Protein AF-A0A1Y1X595-F1 (afdb_monomer_lite)

Sequence (88 aa):
MGNWGKAFVYSGVIIGGAYAMMKLTVPTPEQLYERLPEEMKQEVIKNKTEREKKHQLLMETIQKNVNSDRPVWDVQGFEPATKDKDSA

Radius of gyration: 23.66 Å; chains: 1; bounding box: 61×49×51 Å

Secondary structure (DSSP, 8-state):
--SHHHHHHHHHHHHHHHHHHHHHHS--HHHHHHHS-HHHHHHHHHHHHHHHHHHHHHHHHHHHHHTSSS-TT--TT---S--SS---

pLDDT: mean 72.43, std 12.52, range [40.09, 94.31]

InterPro domains:
  IPR012420 Cbp4 [PF07960] (3-78)
  IPR012420 Cbp4 [PTHR28202] (2-85)

Structure (mmCIF, N/CA/C/O backbone):
data_AF-A0A1Y1X595-F1
#
_entry.id   AF-A0A1Y1X595-F1
#
loop_
_atom_site.group_PDB
_atom_site.id
_atom_site.type_symbol
_atom_site.label_atom_id
_atom_site.label_alt_id
_atom_site.label_comp_id
_atom_site.label_asym_id
_atom_site.label_entity_id
_atom_site.label_seq_id
_atom_site.pdbx_PDB_ins_code
_atom_site.Cartn_x
_atom_site.Cartn_y
_atom_site.Cartn_z
_atom_site.occupancy
_atom_site.B_iso_or_equiv
_atom_site.auth_seq_id
_atom_site.auth_comp_id
_atom_site.auth_asym_id
_atom_site.auth_atom_id
_atom_site.pdbx_PDB_model_num
ATOM 1 N N . MET A 1 1 ? 24.343 -29.350 -15.600 1.00 54.25 1 MET A N 1
ATOM 2 C CA . MET A 1 1 ? 23.766 -28.173 -14.902 1.00 54.25 1 MET A CA 1
ATOM 3 C C . MET A 1 1 ? 23.176 -27.162 -15.903 1.00 54.25 1 MET A C 1
ATOM 5 O O . MET A 1 1 ? 23.578 -26.011 -15.906 1.00 54.25 1 MET A O 1
ATOM 9 N N . GLY A 1 2 ? 22.251 -27.566 -16.792 1.00 62.38 2 GLY A N 1
ATOM 10 C CA . GLY A 1 2 ? 21.865 -26.732 -17.955 1.00 62.38 2 GLY A CA 1
ATOM 11 C C . GLY A 1 2 ? 20.415 -26.230 -18.023 1.00 62.38 2 GLY A C 1
ATOM 12 O O . GLY A 1 2 ? 20.147 -25.280 -18.754 1.00 62.38 2 GLY A O 1
ATOM 13 N N . ASN A 1 3 ? 19.484 -26.823 -17.265 1.00 72.62 3 ASN A N 1
ATOM 14 C CA . ASN A 1 3 ? 18.048 -26.522 -17.417 1.00 72.62 3 ASN A CA 1
ATOM 15 C C . ASN A 1 3 ? 17.451 -25.707 -16.264 1.00 72.62 3 ASN A C 1
ATOM 17 O O . ASN A 1 3 ? 16.525 -24.933 -16.484 1.00 72.62 3 ASN A O 1
ATOM 21 N N . TRP A 1 4 ? 18.008 -25.811 -15.057 1.00 80.62 4 TRP A N 1
ATOM 22 C CA . TRP A 1 4 ? 17.497 -25.080 -13.894 1.00 80.62 4 TRP A CA 1
ATOM 23 C C . TRP A 1 4 ? 17.791 -23.576 -13.964 1.00 80.62 4 TRP A C 1
ATOM 25 O O . TRP A 1 4 ? 16.917 -22.772 -13.662 1.00 80.62 4 TRP A O 1
ATOM 35 N N . GLY A 1 5 ? 18.971 -23.178 -14.457 1.00 87.31 5 GLY A N 1
ATOM 36 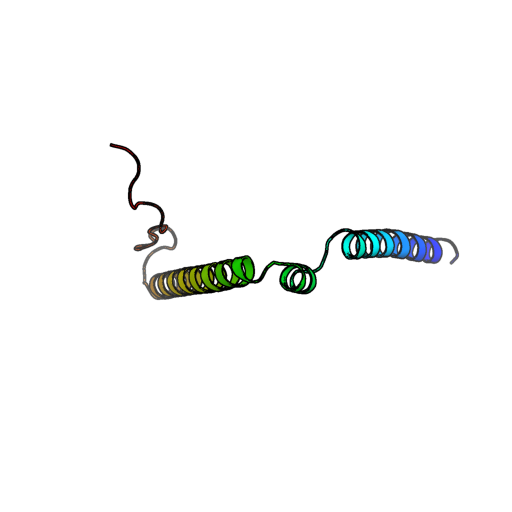C CA . GLY A 1 5 ? 19.304 -21.758 -14.644 1.00 87.31 5 GLY A CA 1
ATOM 37 C C . GLY A 1 5 ? 18.366 -21.056 -15.631 1.00 87.31 5 GLY A C 1
ATOM 38 O O . GLY A 1 5 ? 17.902 -19.952 -15.365 1.00 87.31 5 GLY A O 1
ATOM 39 N N . LYS A 1 6 ? 18.000 -21.732 -16.729 1.00 81.94 6 LYS A N 1
ATOM 40 C CA . LYS A 1 6 ? 17.023 -21.210 -17.695 1.00 81.94 6 LYS A CA 1
ATOM 41 C C . LYS A 1 6 ? 15.641 -21.042 -17.062 1.00 81.94 6 LYS A C 1
ATOM 43 O O . LYS A 1 6 ? 15.016 -20.011 -17.268 1.00 81.94 6 LYS A O 1
ATOM 48 N N . ALA A 1 7 ? 15.191 -22.006 -16.256 1.00 85.75 7 ALA A N 1
ATOM 49 C CA . ALA A 1 7 ? 13.899 -21.928 -15.572 1.00 85.75 7 ALA A CA 1
ATOM 50 C C . ALA A 1 7 ? 13.804 -20.718 -14.624 1.00 85.75 7 ALA A C 1
ATOM 52 O O . ALA A 1 7 ? 12.795 -20.015 -14.633 1.00 85.75 7 ALA A O 1
ATOM 53 N N . PHE A 1 8 ? 14.864 -20.419 -13.865 1.00 88.94 8 PHE A N 1
ATOM 54 C CA . PHE A 1 8 ? 14.896 -19.226 -13.011 1.00 88.94 8 PHE A CA 1
ATOM 55 C C . PHE A 1 8 ? 14.879 -17.924 -13.811 1.00 88.94 8 PHE A C 1
ATOM 57 O O . PHE A 1 8 ? 14.167 -16.996 -13.437 1.00 88.94 8 PHE A O 1
ATOM 64 N N . VAL A 1 9 ? 15.603 -17.864 -14.932 1.00 92.25 9 VAL A N 1
ATOM 65 C CA . VAL A 1 9 ? 15.586 -16.690 -15.816 1.00 92.25 9 VAL A CA 1
ATOM 66 C C . VAL A 1 9 ? 14.193 -16.478 -16.412 1.00 92.25 9 VAL A C 1
ATOM 68 O O . VAL A 1 9 ? 13.671 -15.371 -16.334 1.00 92.25 9 VAL A O 1
ATOM 71 N N . TYR A 1 10 ? 13.545 -17.526 -16.933 1.00 91.50 10 TYR A N 1
ATOM 72 C CA . TYR A 1 10 ? 12.179 -17.418 -17.459 1.00 91.50 10 TYR A CA 1
ATOM 73 C C . TYR A 1 10 ? 11.171 -17.003 -16.379 1.00 91.50 10 TYR A C 1
ATOM 75 O O . TYR A 1 10 ? 10.346 -16.129 -16.626 1.00 91.50 10 TYR A O 1
ATOM 83 N N . SER A 1 11 ? 11.267 -17.567 -15.172 1.00 88.06 11 SER A N 1
ATOM 84 C CA . SER A 1 11 ? 10.415 -17.181 -14.038 1.00 88.06 11 SER A CA 1
ATOM 85 C C . SER A 1 11 ? 10.605 -15.709 -13.653 1.00 88.06 11 SER A C 1
ATOM 87 O O . SER A 1 11 ? 9.633 -14.961 -13.538 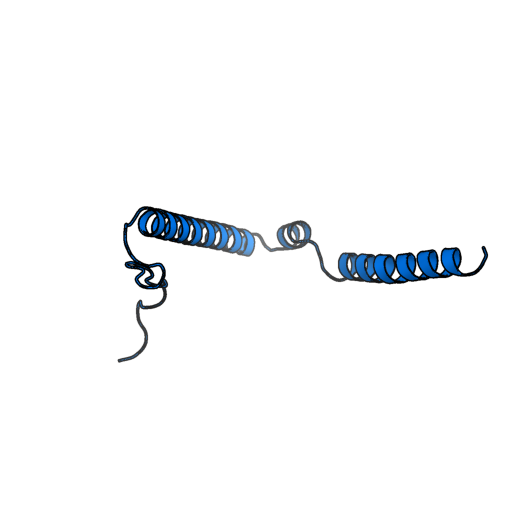1.00 88.06 11 SER A O 1
ATOM 89 N N . GLY A 1 12 ? 11.858 -15.254 -13.553 1.00 93.00 12 GLY A N 1
ATOM 90 C CA . GLY A 1 12 ? 12.181 -13.858 -13.263 1.00 93.00 12 GLY A CA 1
ATOM 91 C C . GLY A 1 12 ? 11.668 -12.893 -14.332 1.00 93.00 12 GLY A C 1
ATOM 92 O O . GLY A 1 12 ? 11.159 -11.827 -13.995 1.00 93.00 12 GLY A O 1
ATOM 93 N N . VAL A 1 13 ? 11.727 -13.278 -15.611 1.00 94.31 13 VAL A N 1
ATOM 94 C CA . VAL A 1 13 ? 11.189 -12.475 -16.721 1.00 94.31 13 VAL A CA 1
ATOM 95 C C . VAL A 1 13 ? 9.665 -12.393 -16.669 1.00 94.31 13 VAL A C 1
ATOM 97 O O . VAL A 1 13 ? 9.118 -11.317 -16.885 1.00 94.31 13 VAL A O 1
ATOM 100 N N . ILE A 1 14 ? 8.967 -13.486 -16.349 1.00 93.00 14 ILE A N 1
ATOM 101 C CA . ILE A 1 14 ? 7.500 -13.483 -16.244 1.00 93.00 14 ILE A CA 1
ATOM 102 C C . ILE A 1 14 ? 7.049 -12.603 -15.074 1.00 93.00 14 ILE A C 1
ATOM 104 O O . ILE A 1 14 ? 6.184 -11.747 -15.246 1.00 93.00 14 ILE A O 1
ATOM 108 N N . ILE A 1 15 ? 7.659 -12.766 -13.898 1.00 91.88 15 ILE A N 1
ATOM 109 C CA . ILE A 1 15 ? 7.307 -11.994 -12.699 1.00 91.88 15 ILE A CA 1
ATOM 110 C C . ILE A 1 15 ? 7.686 -10.520 -12.877 1.00 91.88 15 ILE A C 1
ATOM 112 O O . ILE A 1 15 ? 6.879 -9.629 -12.614 1.00 91.88 15 ILE A O 1
ATOM 116 N N . GLY A 1 16 ? 8.896 -10.250 -13.370 1.00 91.94 16 GLY A N 1
ATOM 117 C CA . GLY A 1 16 ? 9.365 -8.896 -13.649 1.00 91.94 16 GLY A CA 1
ATOM 118 C C . GLY A 1 16 ? 8.539 -8.210 -14.736 1.00 91.94 16 GLY A C 1
ATOM 119 O O . GLY A 1 16 ? 8.197 -7.040 -14.592 1.00 91.94 16 GLY A O 1
ATOM 120 N N . GLY A 1 17 ? 8.151 -8.944 -15.781 1.00 92.25 17 GLY A N 1
ATOM 121 C CA . GLY A 1 17 ? 7.270 -8.467 -16.844 1.00 92.25 17 GLY A CA 1
ATOM 122 C C . GLY A 1 17 ? 5.869 -8.144 -16.332 1.00 92.25 17 GLY A C 1
ATOM 123 O O . GLY A 1 17 ? 5.347 -7.073 -16.631 1.00 92.25 17 GLY A O 1
ATOM 124 N N . ALA A 1 18 ? 5.290 -9.008 -15.494 1.00 86.31 18 ALA A N 1
ATOM 125 C CA . ALA A 1 18 ? 4.002 -8.753 -14.853 1.00 86.31 18 ALA A CA 1
ATOM 126 C C . ALA A 1 18 ? 4.051 -7.509 -13.948 1.00 86.31 18 ALA A C 1
ATOM 128 O O . ALA A 1 18 ? 3.168 -6.655 -14.021 1.00 86.31 18 ALA A O 1
ATOM 129 N N . TYR A 1 19 ? 5.108 -7.354 -13.146 1.00 87.62 19 TYR A N 1
ATOM 130 C CA . TYR A 1 19 ? 5.287 -6.179 -12.290 1.00 87.62 19 TYR A CA 1
ATOM 131 C C . TYR A 1 19 ? 5.514 -4.895 -13.098 1.00 87.62 19 TYR A C 1
ATOM 133 O O . TYR A 1 19 ? 4.932 -3.853 -12.797 1.00 87.62 19 TYR A O 1
ATOM 141 N N . ALA A 1 20 ? 6.321 -4.961 -14.158 1.00 86.00 20 ALA A N 1
ATOM 142 C CA . ALA A 1 20 ? 6.534 -3.836 -15.058 1.00 86.00 20 ALA A CA 1
ATOM 143 C C . ALA A 1 20 ? 5.226 -3.427 -15.748 1.00 86.00 20 ALA A C 1
ATOM 145 O O . ALA A 1 20 ? 4.905 -2.244 -15.794 1.00 86.00 20 ALA A O 1
ATOM 146 N N . MET A 1 21 ? 4.431 -4.394 -16.211 1.00 84.88 21 MET A N 1
ATOM 147 C CA . MET A 1 21 ? 3.121 -4.138 -16.807 1.00 84.88 21 MET A CA 1
ATOM 148 C C . MET A 1 21 ? 2.159 -3.501 -15.798 1.00 84.88 21 MET A C 1
ATOM 150 O O . MET A 1 21 ? 1.487 -2.528 -16.130 1.00 84.88 21 MET A O 1
ATOM 154 N N . MET A 1 22 ? 2.140 -3.972 -14.549 1.00 81.00 22 MET A N 1
ATOM 155 C CA . MET A 1 22 ? 1.358 -3.351 -13.476 1.00 81.00 22 MET A CA 1
ATOM 156 C C . MET A 1 22 ? 1.786 -1.897 -13.234 1.00 81.00 22 MET A C 1
ATOM 158 O O . MET A 1 22 ? 0.943 -1.005 -13.186 1.00 81.00 22 MET A O 1
ATOM 162 N N . LYS A 1 23 ? 3.096 -1.641 -13.145 1.00 77.00 23 LYS A N 1
ATOM 163 C CA . LYS A 1 23 ? 3.646 -0.299 -12.913 1.00 77.00 23 LYS A CA 1
ATOM 164 C C . LYS A 1 23 ? 3.403 0.660 -14.082 1.00 77.00 23 LYS A C 1
ATOM 166 O O . LYS A 1 23 ? 3.306 1.863 -13.871 1.00 77.00 23 LYS A O 1
ATOM 171 N N . LEU A 1 24 ? 3.334 0.144 -15.308 1.00 78.19 24 LEU A N 1
ATOM 172 C CA . LEU A 1 24 ? 3.064 0.948 -16.499 1.00 78.19 24 LEU A CA 1
ATOM 173 C C . LEU A 1 24 ? 1.569 1.228 -16.700 1.00 78.19 24 LEU A C 1
ATOM 175 O O . LEU A 1 24 ? 1.221 2.271 -17.244 1.00 78.19 24 LEU A O 1
ATOM 179 N N . THR A 1 25 ? 0.689 0.311 -16.291 1.00 74.94 25 THR A N 1
ATOM 180 C CA . THR A 1 25 ? -0.763 0.430 -16.520 1.00 74.94 25 THR A CA 1
ATOM 181 C C . THR A 1 25 ? -1.493 1.185 -15.414 1.00 74.94 25 THR A C 1
ATOM 183 O O . THR A 1 25 ? -2.487 1.850 -15.698 1.00 74.94 25 THR A O 1
ATOM 186 N N . VAL A 1 26 ? -1.005 1.128 -14.173 1.00 74.00 26 VAL A N 1
ATOM 187 C CA . VAL A 1 26 ? -1.622 1.814 -13.032 1.00 74.00 26 VAL A CA 1
ATOM 188 C C . VAL A 1 26 ? -0.693 2.935 -12.553 1.00 74.00 26 VAL A C 1
ATOM 190 O O . VAL A 1 26 ? 0.427 2.640 -12.129 1.00 74.00 26 VAL A O 1
ATOM 193 N N . PRO A 1 27 ? -1.116 4.217 -12.600 1.00 64.94 27 PRO A N 1
ATOM 194 C CA . PRO A 1 27 ? -0.311 5.311 -12.068 1.00 64.94 27 PRO A CA 1
ATOM 195 C C . PRO A 1 27 ? -0.110 5.125 -10.561 1.00 64.94 27 PRO A C 1
ATOM 197 O O . PRO A 1 27 ? -1.034 4.734 -9.843 1.00 64.94 27 PRO A O 1
ATOM 200 N N . THR A 1 28 ? 1.101 5.406 -10.073 1.00 63.19 28 THR A N 1
ATOM 201 C CA . THR A 1 28 ? 1.379 5.357 -8.632 1.00 63.19 28 THR A CA 1
ATOM 202 C C . THR A 1 28 ? 0.550 6.418 -7.898 1.00 63.19 28 THR A C 1
ATOM 204 O O . THR A 1 28 ? 0.146 7.413 -8.508 1.00 63.19 28 THR A O 1
ATOM 207 N N . PRO A 1 29 ? 0.279 6.243 -6.592 1.00 61.25 29 PRO A N 1
ATOM 208 C CA . PRO A 1 29 ? -0.551 7.171 -5.827 1.00 61.25 29 PRO A CA 1
ATOM 209 C C . PRO A 1 29 ? -0.076 8.628 -5.908 1.00 61.25 29 PRO A C 1
ATOM 211 O O . PRO A 1 29 ? -0.909 9.531 -5.942 1.00 61.25 29 PRO A O 1
ATOM 214 N N . GLU A 1 30 ? 1.240 8.865 -5.997 1.00 62.25 30 GLU A N 1
ATOM 215 C CA . GLU A 1 30 ? 1.785 10.219 -6.155 1.00 62.25 30 GLU A CA 1
ATOM 216 C C . GLU A 1 30 ? 1.485 10.805 -7.542 1.00 62.25 30 GLU A C 1
ATOM 218 O O . GLU A 1 30 ? 1.043 11.945 -7.652 1.00 62.25 30 GLU A O 1
ATOM 223 N N . GLN A 1 31 ? 1.637 10.009 -8.605 1.00 63.25 31 GLN A N 1
ATOM 224 C CA . GLN A 1 31 ? 1.329 10.441 -9.974 1.00 63.25 31 GLN A CA 1
ATOM 225 C C . GLN A 1 31 ? -0.173 10.653 -10.188 1.00 63.25 31 GLN A C 1
ATOM 227 O O . GLN A 1 31 ? -0.579 11.488 -10.996 1.00 63.25 31 GLN A O 1
ATOM 232 N N . LEU A 1 32 ? -1.012 9.907 -9.465 1.00 64.94 32 LEU A N 1
ATOM 233 C CA . LEU A 1 32 ? -2.452 10.130 -9.445 1.00 64.94 32 LEU A CA 1
ATOM 234 C C . LEU A 1 32 ? -2.785 11.456 -8.746 1.00 64.94 32 LEU A C 1
ATOM 236 O O . LEU A 1 32 ? -3.589 12.220 -9.271 1.00 64.94 32 LEU A O 1
ATOM 240 N N . TYR A 1 33 ? -2.129 11.754 -7.617 1.00 60.09 33 TYR A N 1
ATOM 241 C CA . TYR A 1 33 ? -2.283 13.009 -6.869 1.00 60.09 33 TYR A CA 1
ATOM 242 C C . TYR A 1 33 ? -1.885 14.251 -7.680 1.00 60.09 33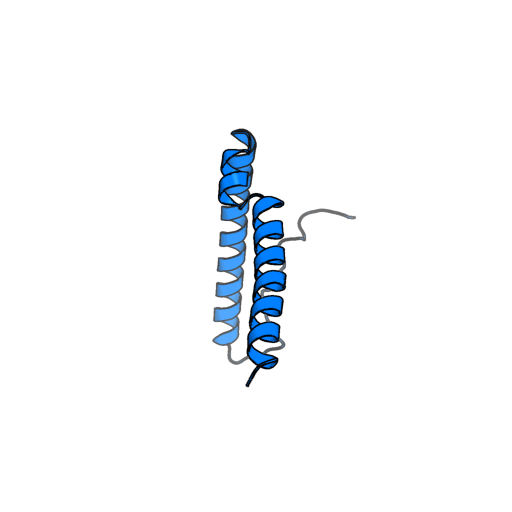 TYR A C 1
ATOM 244 O O . TYR A 1 33 ? -2.569 15.270 -7.622 1.00 60.09 33 TYR A O 1
ATOM 252 N N . GLU A 1 34 ? -0.824 14.165 -8.481 1.00 64.81 34 GLU A N 1
ATOM 253 C CA . GLU A 1 34 ? -0.404 15.258 -9.369 1.00 64.81 34 GLU A CA 1
ATOM 254 C C . GLU A 1 34 ? -1.358 15.476 -10.552 1.00 64.81 34 GLU A C 1
ATOM 256 O O . GLU A 1 34 ? -1.512 16.603 -11.020 1.00 64.81 34 GLU A O 1
ATOM 261 N N . ARG A 1 35 ? -2.030 14.415 -11.019 1.00 64.81 35 ARG A N 1
ATOM 262 C CA . ARG A 1 35 ? -3.045 14.487 -12.085 1.00 64.81 35 ARG A CA 1
ATOM 263 C C . ARG A 1 35 ? -4.437 14.878 -11.582 1.00 64.81 35 ARG A C 1
ATOM 265 O O . ARG A 1 35 ? -5.313 15.148 -12.403 1.00 64.81 35 ARG A O 1
ATOM 272 N N . LEU A 1 36 ? -4.659 14.887 -10.268 1.00 62.28 36 LEU A N 1
ATOM 273 C CA . LEU A 1 36 ? -5.934 15.274 -9.668 1.00 62.28 36 LEU A CA 1
ATOM 274 C C . LEU A 1 36 ? -6.106 16.811 -9.722 1.00 62.28 36 LEU A C 1
ATOM 276 O O . LEU A 1 36 ? -5.193 17.539 -9.323 1.00 62.28 36 LEU A O 1
ATOM 280 N N . PRO A 1 37 ? -7.264 17.324 -10.187 1.00 59.62 37 PRO A N 1
ATOM 281 C CA . PRO A 1 37 ? -7.609 18.745 -10.116 1.00 59.62 37 PRO A CA 1
ATOM 282 C C . PRO A 1 37 ? -7.547 19.273 -8.674 1.00 59.62 37 PRO A C 1
ATOM 284 O O . PRO A 1 37 ? -7.811 18.528 -7.730 1.00 59.62 37 PRO A O 1
ATOM 287 N N . GLU A 1 38 ? -7.227 20.560 -8.502 1.00 61.22 38 GLU A N 1
ATOM 288 C CA . GLU A 1 38 ? -6.975 21.207 -7.199 1.00 61.22 38 GLU A CA 1
ATOM 289 C C . GLU A 1 38 ? -8.090 20.964 -6.155 1.00 61.22 38 GLU A C 1
ATOM 291 O O . GLU A 1 38 ? -7.804 20.802 -4.969 1.00 61.22 38 GLU A O 1
ATOM 296 N N . GLU A 1 39 ? -9.348 20.846 -6.590 1.00 58.22 39 GLU A N 1
ATOM 297 C CA . GLU A 1 39 ? -10.502 20.558 -5.723 1.00 58.22 39 GLU A CA 1
ATOM 298 C C . GLU A 1 39 ? -10.451 19.156 -5.094 1.00 58.22 39 GLU A C 1
ATOM 300 O O . GLU A 1 39 ? -10.731 18.981 -3.909 1.00 58.22 39 GLU A O 1
ATOM 305 N N . MET A 1 40 ? -10.004 18.145 -5.841 1.00 59.31 40 MET A N 1
ATOM 306 C CA . MET A 1 40 ? -9.955 16.764 -5.351 1.00 59.31 40 MET A CA 1
ATOM 307 C C . MET A 1 40 ? -8.787 16.529 -4.387 1.00 59.31 40 MET A C 1
ATOM 309 O O . MET A 1 40 ? -8.854 15.654 -3.523 1.00 59.31 40 MET A O 1
ATOM 313 N N . LYS A 1 41 ? -7.722 17.339 -4.470 1.00 63.94 41 LYS A N 1
ATOM 314 C CA . LYS A 1 41 ? -6.623 17.311 -3.492 1.00 63.94 41 LYS A CA 1
ATOM 315 C C . LYS A 1 41 ? -7.124 17.672 -2.094 1.00 63.94 41 LYS A C 1
ATOM 317 O O . LYS A 1 41 ? -6.718 17.041 -1.118 1.00 63.94 41 LYS A O 1
ATOM 322 N N . GLN A 1 42 ? -8.041 18.636 -1.996 1.00 63.97 42 GLN A N 1
ATOM 323 C CA . GLN A 1 42 ? -8.621 19.053 -0.719 1.00 63.97 42 GLN A CA 1
ATOM 324 C C . GLN A 1 42 ? -9.486 17.949 -0.103 1.00 63.97 42 GLN A C 1
ATOM 326 O O . GLN A 1 42 ? -9.372 17.676 1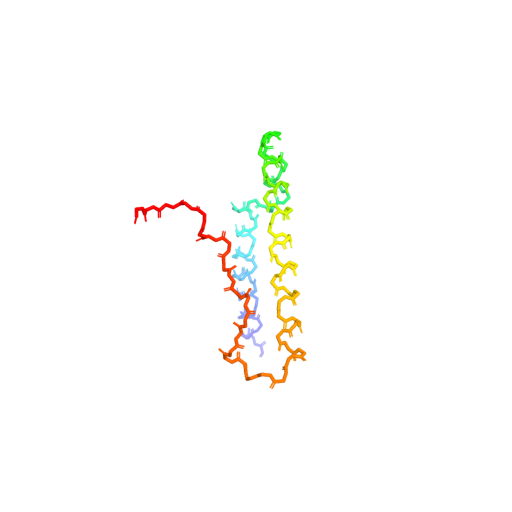.092 1.00 63.97 42 GLN A O 1
ATOM 331 N N . GLU A 1 43 ? -10.285 17.254 -0.914 1.00 63.50 43 GLU A N 1
ATOM 332 C CA . GLU A 1 43 ? -11.082 16.116 -0.448 1.00 63.50 43 GLU A CA 1
ATOM 333 C C . GLU A 1 43 ? -10.214 14.930 -0.023 1.00 63.50 43 GLU A C 1
ATOM 335 O O . GLU A 1 43 ? -10.482 14.303 1.001 1.00 63.50 43 GLU A O 1
ATOM 340 N N . VAL A 1 44 ? -9.134 14.634 -0.753 1.00 64.69 44 VAL A N 1
ATOM 341 C CA . VAL A 1 44 ? -8.182 13.575 -0.382 1.00 64.69 44 VAL A CA 1
ATOM 342 C C . VAL A 1 44 ? -7.490 13.898 0.940 1.00 64.69 44 VAL A C 1
ATOM 344 O O . VAL A 1 44 ? -7.383 13.019 1.796 1.00 64.69 44 VAL A O 1
ATOM 347 N N . ILE A 1 45 ? -7.063 15.148 1.146 1.00 64.44 45 ILE A N 1
ATOM 348 C CA . ILE A 1 45 ? -6.465 15.593 2.411 1.00 64.44 45 ILE A CA 1
ATOM 349 C C . ILE A 1 45 ? -7.484 15.478 3.549 1.00 64.44 45 ILE A C 1
ATOM 351 O O . ILE A 1 45 ? -7.179 14.872 4.577 1.00 64.44 45 ILE A O 1
ATOM 355 N N . LYS A 1 46 ? -8.711 15.972 3.351 1.00 70.38 46 LYS A N 1
ATOM 356 C CA . LYS A 1 46 ? -9.791 15.884 4.342 1.00 70.38 46 LYS A CA 1
ATOM 357 C C . LYS A 1 46 ? -10.087 14.429 4.722 1.00 70.38 46 LYS A C 1
ATOM 359 O O . LYS A 1 46 ? -10.077 14.080 5.902 1.00 70.38 46 LYS A O 1
ATOM 364 N N . ASN A 1 47 ? -10.243 13.560 3.726 1.00 71.25 47 ASN A N 1
ATOM 365 C CA . ASN A 1 47 ? -10.502 12.136 3.921 1.00 71.25 47 ASN A CA 1
ATOM 366 C C . ASN A 1 47 ? -9.328 11.418 4.598 1.00 71.25 47 ASN A C 1
ATOM 368 O O . ASN A 1 47 ? -9.541 10.526 5.419 1.00 71.25 47 ASN A O 1
ATOM 372 N N . LYS A 1 48 ? -8.082 11.793 4.286 1.00 75.88 48 LYS A N 1
ATOM 373 C CA . LYS A 1 48 ? -6.890 11.243 4.940 1.00 75.88 48 LYS A CA 1
ATOM 374 C C . LYS A 1 48 ? -6.873 11.595 6.427 1.00 75.88 48 LYS A C 1
ATOM 376 O O . LYS A 1 48 ? -6.729 10.697 7.252 1.00 75.88 48 LYS A O 1
ATOM 381 N N . THR A 1 49 ? -7.117 12.857 6.772 1.00 76.88 49 THR A N 1
ATOM 382 C CA . THR A 1 49 ? -7.190 13.302 8.169 1.00 76.88 49 THR A CA 1
ATOM 383 C C . THR A 1 49 ? -8.323 12.613 8.936 1.00 76.88 49 THR A C 1
ATOM 385 O O . THR A 1 49 ? -8.143 12.224 10.088 1.00 76.88 49 THR A O 1
ATOM 388 N N . GLU A 1 50 ? -9.488 12.412 8.318 1.00 77.31 50 GLU A N 1
ATOM 389 C CA . GLU A 1 50 ? -10.597 11.680 8.944 1.00 77.31 50 GLU A CA 1
ATOM 390 C C . GLU A 1 50 ? -10.271 10.197 9.172 1.00 77.31 50 GLU A C 1
ATOM 392 O O . GLU A 1 50 ? -10.605 9.643 10.222 1.00 77.31 50 GLU A O 1
ATOM 397 N N . ARG A 1 51 ? -9.582 9.551 8.222 1.00 76.81 51 ARG A N 1
ATOM 398 C CA . ARG A 1 51 ? -9.120 8.159 8.357 1.00 76.81 51 ARG A CA 1
ATOM 399 C C . ARG A 1 51 ? -8.090 8.009 9.471 1.00 76.81 51 ARG A C 1
ATOM 401 O O . ARG A 1 51 ? -8.203 7.083 10.270 1.00 76.81 51 ARG A O 1
ATOM 408 N N . GLU A 1 52 ? -7.128 8.923 9.554 1.00 82.88 52 GLU A N 1
ATOM 409 C CA . GLU A 1 52 ? -6.106 8.927 10.605 1.00 82.88 52 GLU A CA 1
ATOM 410 C C . GLU A 1 52 ? -6.732 9.109 11.992 1.00 82.88 52 GLU A C 1
ATOM 412 O O . GLU A 1 52 ? -6.421 8.346 12.904 1.00 82.88 52 GLU A O 1
ATOM 417 N N . LYS A 1 53 ? -7.688 10.036 12.140 1.00 81.38 53 LYS A N 1
ATOM 418 C CA . LYS A 1 53 ? -8.430 10.234 13.397 1.00 81.38 53 LYS A CA 1
ATOM 419 C C . LYS A 1 53 ? -9.212 8.988 13.811 1.00 81.38 53 LYS A C 1
ATOM 421 O O . LYS A 1 53 ? -9.124 8.568 14.961 1.00 81.38 53 LYS A O 1
ATOM 426 N N . LYS A 1 54 ? -9.937 8.356 12.880 1.00 79.25 54 LYS A N 1
ATOM 427 C CA . LYS A 1 54 ? -10.653 7.095 13.148 1.00 79.25 54 LYS A CA 1
ATOM 428 C C . LYS A 1 54 ? -9.688 5.990 13.579 1.00 79.25 54 LYS A C 1
ATOM 430 O O . LYS A 1 54 ? -9.981 5.260 14.518 1.00 79.25 54 LYS A O 1
ATOM 435 N N . HIS A 1 55 ? -8.529 5.888 12.932 1.00 79.94 55 HIS A N 1
ATOM 436 C CA . HIS A 1 55 ? -7.521 4.891 13.279 1.00 79.94 55 HIS A CA 1
ATOM 437 C C . HIS A 1 55 ? -6.918 5.125 14.670 1.00 79.94 55 HIS A C 1
ATOM 439 O O . HIS A 1 55 ? -6.774 4.176 15.435 1.00 79.94 55 HIS A O 1
ATOM 445 N N . GLN A 1 56 ? -6.623 6.378 15.023 1.00 84.06 56 GLN A N 1
ATOM 446 C CA . GLN A 1 56 ? -6.128 6.740 16.354 1.00 84.06 56 GLN A CA 1
ATOM 447 C C . GLN A 1 56 ? -7.140 6.388 17.448 1.00 84.06 56 GLN A C 1
ATOM 449 O O . GLN A 1 56 ? -6.766 5.751 18.428 1.00 84.06 56 GLN A O 1
ATOM 454 N N . LEU A 1 57 ? -8.420 6.713 17.246 1.00 83.25 57 LEU A N 1
ATOM 455 C CA . LEU A 1 57 ? -9.489 6.362 18.188 1.00 83.25 57 LEU A CA 1
ATOM 456 C C . LEU A 1 57 ? -9.641 4.844 18.344 1.00 83.25 57 LEU A C 1
ATOM 458 O O . LEU A 1 57 ? -9.783 4.349 19.458 1.00 83.25 57 LEU A O 1
ATOM 462 N N . LEU A 1 58 ? -9.555 4.087 17.245 1.00 82.38 58 LEU A N 1
ATOM 463 C CA . LEU A 1 58 ? -9.576 2.624 17.301 1.00 82.38 58 LEU A CA 1
ATOM 464 C C . LEU A 1 58 ? -8.390 2.071 18.095 1.00 82.38 58 LEU A C 1
ATOM 466 O O . LEU A 1 58 ? -8.578 1.191 18.930 1.00 82.38 58 LEU A O 1
ATOM 470 N N . MET A 1 59 ? -7.183 2.591 17.865 1.00 83.19 59 MET A N 1
ATOM 471 C CA . MET A 1 59 ? -5.990 2.169 18.600 1.00 83.19 59 MET A CA 1
ATOM 472 C C . MET A 1 59 ? -6.084 2.506 20.087 1.00 83.19 59 MET A C 1
ATOM 474 O O . MET A 1 59 ? -5.712 1.682 20.916 1.00 83.19 59 MET A O 1
ATOM 478 N N . GLU A 1 60 ? -6.633 3.667 20.436 1.00 84.44 60 GLU A N 1
ATOM 479 C CA . GLU A 1 60 ? -6.876 4.054 21.825 1.00 84.44 60 GLU A CA 1
ATOM 480 C C . GLU A 1 60 ? -7.883 3.111 22.505 1.00 84.44 60 GLU A C 1
ATOM 482 O O . GLU A 1 60 ? -7.638 2.635 23.615 1.00 84.44 60 GLU A O 1
ATOM 487 N N . THR A 1 61 ? -8.984 2.772 21.826 1.00 80.75 61 THR A N 1
ATOM 488 C CA . THR A 1 61 ? -9.969 1.797 22.318 1.00 80.75 61 THR A CA 1
ATOM 489 C C . THR A 1 61 ? -9.349 0.410 22.473 1.00 80.75 61 THR A C 1
ATOM 491 O O . THR A 1 61 ? -9.589 -0.258 23.478 1.00 80.75 61 THR A O 1
ATOM 494 N N . ILE A 1 62 ? -8.512 -0.028 21.530 1.00 81.94 62 ILE A N 1
ATOM 495 C CA . ILE A 1 62 ? -7.790 -1.302 21.633 1.00 81.94 62 ILE A CA 1
ATOM 496 C C . ILE A 1 62 ? -6.841 -1.277 22.834 1.00 81.94 62 ILE A C 1
ATOM 498 O O . ILE A 1 62 ? -6.880 -2.196 23.642 1.00 81.94 62 ILE A O 1
ATOM 502 N N . GLN A 1 63 ? -6.041 -0.223 23.015 1.00 81.44 63 GLN A N 1
ATOM 503 C CA . GLN A 1 63 ? -5.126 -0.096 24.156 1.00 81.44 63 GLN A CA 1
ATOM 504 C C . GLN A 1 63 ? -5.867 -0.096 25.499 1.00 81.44 63 GLN A C 1
ATOM 506 O O . GLN A 1 63 ? -5.429 -0.747 26.446 1.00 81.44 63 GLN A O 1
ATOM 511 N N . LYS A 1 64 ? -7.008 0.594 25.587 1.00 79.69 64 LYS A N 1
ATOM 512 C CA . LYS A 1 64 ? -7.867 0.594 26.780 1.00 79.69 64 LYS A CA 1
ATOM 513 C C . LYS A 1 64 ? -8.432 -0.795 27.084 1.00 79.69 64 LYS A C 1
ATOM 515 O O . LYS A 1 64 ? -8.448 -1.185 28.247 1.00 79.69 64 LYS A O 1
ATOM 520 N N . ASN A 1 65 ? -8.851 -1.542 26.061 1.00 78.56 65 ASN A N 1
ATOM 521 C CA . ASN A 1 65 ? -9.356 -2.908 26.226 1.00 78.56 65 ASN A CA 1
ATOM 522 C C . ASN A 1 65 ? -8.235 -3.909 26.560 1.00 78.56 65 ASN A C 1
ATOM 524 O O . ASN A 1 65 ? -8.442 -4.765 27.408 1.00 78.56 65 ASN A O 1
ATOM 528 N N . VAL A 1 66 ? -7.039 -3.771 25.974 1.00 79.31 66 VAL A N 1
ATOM 529 C CA . VAL A 1 66 ? -5.865 -4.618 26.279 1.00 79.31 66 VAL A CA 1
ATOM 530 C C . VAL A 1 66 ? -5.396 -4.445 27.724 1.00 79.31 66 VAL A C 1
ATOM 532 O O . VAL A 1 66 ? -5.005 -5.417 28.359 1.00 79.31 66 VAL A O 1
ATOM 535 N N . AS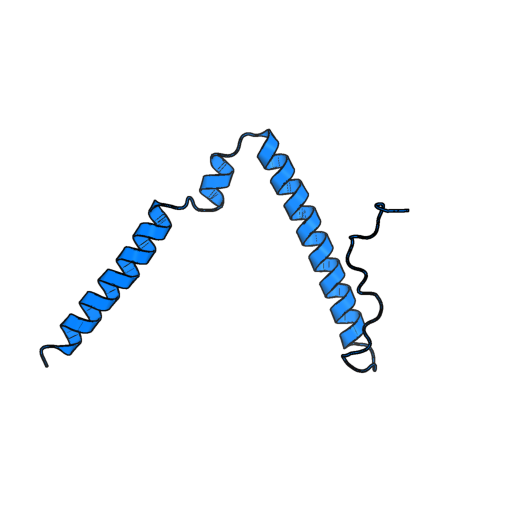N A 1 67 ? -5.444 -3.221 28.253 1.00 76.56 67 ASN A N 1
ATOM 536 C CA . ASN A 1 67 ? -5.114 -2.944 29.653 1.00 76.56 67 ASN A CA 1
ATOM 537 C C . ASN A 1 67 ? -6.266 -3.275 30.621 1.00 76.56 67 ASN A C 1
ATOM 539 O O . ASN A 1 67 ? -6.113 -3.103 31.830 1.00 76.56 67 ASN A O 1
ATOM 543 N N . SER A 1 68 ? -7.429 -3.694 30.112 1.00 70.44 68 SER A N 1
ATOM 544 C CA . SER A 1 68 ? -8.557 -4.118 30.935 1.00 70.44 68 SER A CA 1
ATOM 545 C C . SER A 1 68 ? -8.422 -5.599 31.267 1.00 70.44 68 SER A C 1
ATOM 547 O O . SER A 1 68 ? -8.091 -6.406 30.408 1.00 70.44 68 SER A O 1
ATOM 549 N N . ASP A 1 69 ? -8.752 -5.973 32.500 1.00 72.94 69 ASP A N 1
ATOM 550 C CA . ASP A 1 69 ? -8.697 -7.358 32.999 1.00 72.94 69 ASP A CA 1
ATOM 551 C C . ASP A 1 69 ? -9.861 -8.231 32.468 1.00 72.94 69 ASP A C 1
ATOM 553 O O . ASP A 1 69 ? -10.320 -9.182 33.098 1.00 72.94 69 ASP A O 1
ATOM 557 N N . ARG A 1 70 ? -10.422 -7.838 31.319 1.00 69.81 70 ARG A N 1
ATOM 558 C CA . ARG A 1 70 ? -11.625 -8.410 30.719 1.00 69.81 70 ARG A CA 1
ATOM 559 C C . ARG A 1 70 ? -11.259 -9.374 29.597 1.00 69.81 70 ARG A C 1
ATOM 561 O O . ARG A 1 70 ? -10.238 -9.207 28.930 1.00 69.81 70 ARG A O 1
ATOM 568 N N . PRO A 1 71 ? -12.101 -10.385 29.352 1.00 70.56 71 PRO A N 1
ATOM 569 C CA . PRO A 1 71 ? -11.856 -11.323 28.274 1.00 70.56 71 PRO A CA 1
ATOM 570 C C . PRO A 1 71 ? -11.951 -10.657 26.892 1.00 70.56 71 PRO A C 1
ATOM 572 O O . PRO A 1 71 ? -12.778 -9.780 26.664 1.00 70.56 71 PRO A O 1
ATOM 575 N N . VAL A 1 72 ? -11.147 -11.147 25.940 1.00 65.06 72 VAL A N 1
ATOM 576 C CA . VAL A 1 72 ? -10.947 -10.565 24.592 1.00 65.06 72 VAL A CA 1
ATOM 577 C C . VAL A 1 72 ? -12.245 -10.348 23.792 1.00 65.06 72 VAL A C 1
ATOM 579 O O . VAL A 1 72 ? -12.286 -9.499 22.906 1.00 65.06 72 VAL A O 1
ATOM 582 N N . TRP A 1 73 ? -13.306 -11.105 24.078 1.00 70.06 73 TRP A N 1
ATOM 583 C CA . TRP A 1 73 ? -14.588 -11.024 23.369 1.00 70.06 73 TRP A CA 1
ATOM 584 C C . TRP A 1 73 ? -15.557 -9.963 23.919 1.00 70.06 73 TRP A C 1
ATOM 586 O O . TRP A 1 73 ? -16.555 -9.682 23.259 1.00 70.06 73 TRP A O 1
ATOM 596 N N . ASP A 1 74 ? -15.296 -9.382 25.095 1.00 68.81 74 ASP A N 1
ATOM 597 C CA . ASP A 1 74 ? -16.120 -8.324 25.700 1.00 68.81 74 ASP A CA 1
ATOM 598 C C . ASP A 1 74 ? -15.421 -6.962 25.570 1.00 68.81 74 ASP A C 1
ATOM 600 O O . ASP A 1 74 ? -14.809 -6.447 26.508 1.00 68.81 74 ASP A O 1
ATOM 604 N N . VAL A 1 75 ? -15.475 -6.394 24.360 1.00 69.69 75 VAL A N 1
ATOM 605 C CA . VAL A 1 75 ? -14.930 -5.064 24.054 1.00 69.69 75 VAL A CA 1
ATOM 606 C C . VAL A 1 75 ? -16.005 -3.992 24.232 1.00 69.69 75 VAL A C 1
ATOM 608 O O . VAL A 1 75 ? -16.974 -3.927 23.476 1.00 69.69 75 VAL A O 1
ATOM 611 N N . GLN A 1 76 ? -15.827 -3.097 25.205 1.00 63.12 76 GLN A N 1
ATOM 612 C CA . GLN A 1 76 ? -16.674 -1.905 25.316 1.00 63.12 76 GLN A CA 1
ATOM 613 C C . GLN A 1 76 ? -16.141 -0.781 24.418 1.00 63.12 76 GLN A C 1
ATOM 615 O O . GLN A 1 76 ? -14.933 -0.559 24.319 1.00 63.12 76 GLN A O 1
ATOM 620 N N . GLY A 1 77 ? -17.056 -0.049 23.774 1.00 60.25 77 GLY A N 1
ATOM 621 C CA . GLY A 1 77 ? -16.734 1.172 23.027 1.00 60.25 77 GLY A CA 1
ATOM 622 C C . GLY A 1 77 ? -16.320 0.985 21.564 1.00 60.25 77 GLY A C 1
ATOM 623 O O . GLY A 1 77 ? -15.863 1.947 20.950 1.00 60.25 77 GLY A O 1
ATOM 624 N N . PHE A 1 78 ? -16.493 -0.202 20.969 1.00 58.78 78 PHE A N 1
ATOM 625 C CA . PHE A 1 78 ? -16.482 -0.318 19.506 1.00 58.78 78 PHE A CA 1
ATOM 626 C C . PHE A 1 78 ? -17.846 0.115 18.950 1.00 58.78 78 PHE A C 1
ATOM 628 O O . PHE A 1 78 ? -18.684 -0.706 18.587 1.00 58.78 78 PHE A O 1
ATOM 635 N N . GLU A 1 79 ? -18.084 1.424 18.908 1.00 58.88 79 GLU A N 1
ATOM 636 C CA . GLU A 1 79 ? -19.150 1.993 18.088 1.00 58.88 79 GLU A CA 1
ATOM 637 C C . GLU A 1 79 ? -18.555 2.341 16.717 1.00 58.88 79 GLU A C 1
ATOM 639 O O . GLU A 1 79 ? -17.788 3.305 16.603 1.00 58.88 79 GLU A O 1
ATOM 644 N N . PRO A 1 80 ? -18.834 1.562 15.651 1.00 53.41 80 PRO A N 1
ATOM 645 C CA . PRO A 1 80 ? -18.473 1.990 14.310 1.00 53.41 80 PRO A CA 1
ATOM 646 C C . PRO A 1 80 ? -19.220 3.298 14.036 1.00 53.41 80 PRO A C 1
ATOM 648 O O . PRO A 1 80 ? -20.431 3.370 14.227 1.00 53.41 80 PRO A O 1
ATOM 651 N N . ALA A 1 81 ? -18.494 4.334 13.613 1.00 54.06 81 ALA A N 1
ATOM 652 C CA . ALA A 1 81 ? -18.984 5.694 13.365 1.00 54.06 81 ALA A CA 1
ATOM 653 C C . ALA A 1 81 ? -19.962 5.803 12.168 1.00 54.06 81 ALA A C 1
ATOM 655 O O . ALA A 1 81 ? -19.781 6.635 11.280 1.00 54.06 81 ALA A O 1
ATOM 656 N N . THR A 1 82 ? -20.969 4.933 12.110 1.00 50.56 82 THR A N 1
ATOM 657 C CA . THR A 1 82 ? -22.017 4.854 11.090 1.00 50.56 82 THR A CA 1
ATOM 658 C C . THR A 1 82 ? -23.355 4.490 11.741 1.00 50.56 82 THR A C 1
ATOM 660 O O . THR A 1 82 ? -23.962 3.477 11.406 1.00 50.56 82 THR A O 1
ATOM 663 N N . LYS A 1 83 ? -23.808 5.292 12.706 1.00 52.47 83 LYS A N 1
ATOM 664 C CA . LYS A 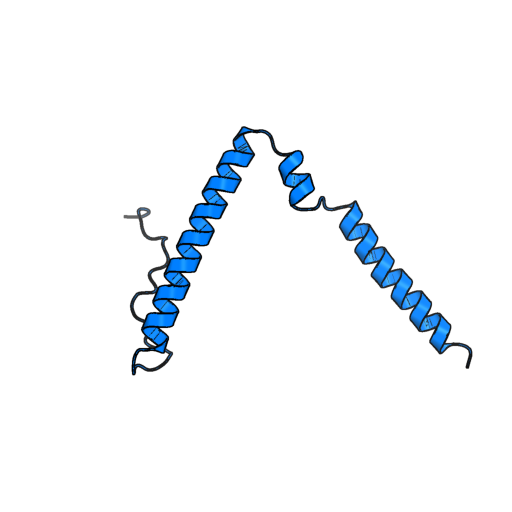1 83 ? -25.228 5.390 13.079 1.00 52.47 83 LYS A CA 1
ATOM 665 C C . LYS A 1 83 ? -25.564 6.834 13.467 1.00 52.47 83 LYS A C 1
ATOM 667 O O . LYS A 1 83 ? -26.003 7.098 14.576 1.00 52.47 83 LYS A O 1
ATOM 672 N N . ASP A 1 84 ? -25.337 7.775 12.552 1.00 61.12 84 ASP A N 1
ATOM 673 C CA . ASP A 1 84 ? -26.060 9.051 12.565 1.00 61.12 84 ASP A CA 1
ATOM 674 C C . ASP A 1 84 ? -26.939 9.075 11.312 1.00 61.12 84 ASP A C 1
ATOM 676 O O . ASP A 1 84 ? -26.409 9.142 10.209 1.00 61.12 84 ASP A O 1
ATOM 680 N N . LYS A 1 85 ? -28.257 8.959 11.532 1.00 53.44 85 LYS A N 1
ATOM 681 C CA . LYS A 1 85 ? -29.372 9.168 10.588 1.00 53.44 85 LYS A CA 1
ATOM 682 C C . LYS A 1 85 ? -29.363 8.295 9.340 1.00 53.44 85 LYS A C 1
ATOM 684 O O . LYS A 1 85 ? -28.652 8.604 8.406 1.00 53.44 85 LYS A O 1
ATOM 689 N N . ASP A 1 86 ? -30.200 7.257 9.352 1.00 54.88 86 ASP A N 1
ATOM 690 C CA . ASP A 1 86 ? -31.069 6.849 8.239 1.00 54.88 86 ASP A CA 1
ATOM 691 C C . ASP A 1 86 ? -31.978 5.698 8.708 1.00 54.88 86 ASP A C 1
ATOM 693 O O . ASP A 1 86 ? -31.495 4.625 9.067 1.00 54.88 86 ASP A O 1
ATOM 697 N N . SER A 1 87 ? -33.294 5.908 8.597 1.00 44.94 87 SER A N 1
ATOM 698 C CA . SER A 1 87 ? -34.403 4.940 8.745 1.00 44.94 87 SER A CA 1
ATOM 699 C C . SER A 1 87 ? -35.085 4.847 10.123 1.00 44.94 87 SER A C 1
ATOM 701 O O . SER A 1 87 ? -34.729 4.008 10.941 1.00 44.94 87 SER A O 1
ATOM 703 N N . ALA A 1 88 ? -36.093 5.722 10.274 1.00 40.09 88 ALA A N 1
ATOM 704 C CA . ALA A 1 88 ? -37.438 5.516 10.847 1.00 40.09 88 ALA A CA 1
ATOM 705 C C . ALA A 1 88 ? -37.608 4.880 12.239 1.00 40.09 88 ALA A C 1
ATOM 707 O O . ALA A 1 88 ? -37.340 3.670 12.400 1.00 40.09 88 ALA A O 1
#

Foldseek 3Di:
DPVVVVVVVVVCCVVVVVVVCVPVPDPDPVRVLVVDPPVVVVVVVVVVVVVVVVVVVVVVQVVVVVPDPDDPVDRPDPDDPPPDDDDD

Organism: NCBI:txid1314790